Protein AF-A0A6G4ZTC3-F1 (afdb_monomer_lite)

Secondary structure (DSSP, 8-state):
-EEEE-TT--S-EEE-HHHHHHHHT-----S---SSHHHHHHHHHHHHHHHHHT-S-HHHHHHHHHTHHHHHS------EEEEEETTTEEEEE-

Radius of gyration: 18.07 Å; chains: 1; bounding box: 36×24×48 Å

Structure (mmCIF, N/CA/C/O backbone):
data_AF-A0A6G4ZTC3-F1
#
_entry.id   AF-A0A6G4ZTC3-F1
#
loop_
_atom_site.group_PDB
_atom_site.id
_atom_site.type_symbol
_atom_site.label_atom_id
_atom_site.label_alt_id
_atom_site.label_comp_id
_atom_site.label_asym_id
_atom_site.label_entity_id
_atom_site.label_seq_id
_atom_site.pdbx_PDB_ins_code
_atom_site.Cartn_x
_atom_site.Cartn_y
_atom_site.Cartn_z
_atom_site.occupancy
_atom_site.B_iso_or_equiv
_atom_site.auth_seq_id
_atom_site.auth_comp_id
_atom_site.auth_asym_id
_atom_site.auth_atom_id
_atom_site.pdbx_PDB_model_num
ATOM 1 N N . MET A 1 1 ? 0.416 7.693 13.541 1.00 83.81 1 MET A N 1
ATOM 2 C CA . MET A 1 1 ? -0.617 7.235 14.502 1.00 83.81 1 MET A CA 1
ATOM 3 C C . MET A 1 1 ? -1.884 6.927 13.726 1.00 83.81 1 MET A C 1
ATOM 5 O O . MET A 1 1 ? -2.369 7.805 13.024 1.00 83.81 1 MET A O 1
ATOM 9 N N . ILE A 1 2 ? -2.382 5.700 13.826 1.00 88.44 2 ILE A N 1
ATOM 10 C CA . ILE A 1 2 ? -3.533 5.156 13.101 1.00 88.44 2 ILE A CA 1
ATOM 11 C C . ILE A 1 2 ? -4.690 5.019 14.085 1.00 88.44 2 ILE A C 1
ATOM 13 O O . ILE A 1 2 ? -4.513 4.535 15.205 1.00 88.44 2 ILE A O 1
ATOM 17 N N . LYS A 1 3 ? -5.885 5.454 13.679 1.00 92.50 3 LYS A N 1
ATOM 18 C CA . LYS A 1 3 ? -7.078 5.334 14.523 1.00 92.50 3 LYS A CA 1
ATOM 19 C C . LYS A 1 3 ? -7.767 3.995 14.282 1.00 92.50 3 LYS A C 1
ATOM 21 O O . LYS A 1 3 ? -8.050 3.672 13.132 1.00 92.50 3 LYS A O 1
ATOM 26 N N . VAL A 1 4 ? -8.088 3.249 15.336 1.00 92.38 4 VAL A N 1
ATOM 27 C CA . VAL A 1 4 ? -8.658 1.897 15.216 1.00 92.38 4 VAL A CA 1
ATOM 28 C C . VAL A 1 4 ? -9.895 1.722 16.094 1.00 92.38 4 VAL A C 1
ATOM 30 O O . VAL A 1 4 ? -9.866 2.103 17.260 1.00 92.38 4 VAL A O 1
ATOM 33 N N . LEU A 1 5 ? -10.966 1.142 15.546 1.00 94.12 5 LEU A N 1
ATOM 34 C CA . LEU A 1 5 ? -12.146 0.694 16.299 1.00 94.12 5 LEU A CA 1
ATOM 35 C C . LEU A 1 5 ? -12.217 -0.832 16.281 1.00 94.12 5 LEU A C 1
ATOM 37 O O . LEU A 1 5 ? -12.437 -1.413 15.213 1.00 94.12 5 LEU A O 1
ATOM 41 N N . PHE A 1 6 ? -12.035 -1.477 17.434 1.00 93.12 6 PHE A N 1
ATOM 42 C CA . PHE A 1 6 ? -12.125 -2.932 17.532 1.00 93.12 6 PHE A CA 1
ATOM 43 C C . PHE A 1 6 ? -13.576 -3.413 17.638 1.00 93.12 6 PHE A C 1
ATOM 45 O O . PHE A 1 6 ? -14.489 -2.671 18.002 1.00 93.12 6 PHE A O 1
ATOM 52 N N . LYS A 1 7 ? -13.784 -4.689 17.302 1.00 92.44 7 LYS A N 1
ATOM 53 C CA . LYS A 1 7 ? -15.081 -5.353 17.411 1.00 92.44 7 LYS A CA 1
ATOM 54 C C . LYS A 1 7 ? -15.609 -5.272 18.847 1.00 92.44 7 LYS A C 1
ATOM 56 O O . LYS A 1 7 ? -14.926 -5.686 19.778 1.00 92.44 7 LYS A O 1
ATOM 61 N N . GLY A 1 8 ? -16.845 -4.798 19.004 1.00 90.81 8 GLY A N 1
ATOM 62 C CA . GLY A 1 8 ? -17.517 -4.707 20.305 1.00 90.81 8 GLY A CA 1
ATOM 63 C C . GLY A 1 8 ? -17.091 -3.516 21.165 1.00 90.81 8 GLY A C 1
ATOM 64 O O . GLY A 1 8 ? -17.534 -3.409 22.305 1.00 90.81 8 GLY A O 1
ATOM 65 N N . GLU A 1 9 ? -16.265 -2.615 20.634 1.00 92.81 9 GLU A N 1
ATOM 66 C CA . GLU A 1 9 ? -15.860 -1.399 21.329 1.00 92.81 9 GLU A CA 1
ATOM 67 C C . GLU A 1 9 ? -16.548 -0.161 20.752 1.00 92.81 9 GLU A C 1
ATOM 69 O O . GLU A 1 9 ? -16.805 -0.062 19.555 1.00 92.81 9 GLU A O 1
ATOM 74 N N . GLU A 1 10 ? -16.805 0.820 21.616 1.00 89.31 10 GLU A N 1
ATOM 75 C CA . GLU A 1 10 ? -17.397 2.108 21.226 1.00 89.31 10 GLU A CA 1
ATOM 76 C C . GLU A 1 10 ? -16.345 3.216 21.050 1.00 89.31 10 GLU A C 1
ATOM 78 O O . GLU A 1 10 ? -16.643 4.295 20.536 1.00 89.31 10 GLU A O 1
ATOM 83 N N . LYS A 1 11 ? -15.103 2.981 21.495 1.00 93.06 11 LYS A N 1
ATOM 84 C CA . LYS A 1 11 ? -14.041 3.993 21.521 1.00 93.06 11 LYS A CA 1
ATOM 85 C C . LYS A 1 11 ? -12.981 3.722 20.463 1.00 93.06 11 LYS A C 1
ATOM 87 O O . LYS A 1 11 ? -12.484 2.611 20.333 1.00 93.06 11 LYS A O 1
ATOM 92 N N . MET A 1 12 ? -12.583 4.786 19.768 1.00 92.00 12 MET A N 1
ATOM 93 C CA . MET A 1 12 ? -11.419 4.760 18.885 1.00 92.00 12 MET A CA 1
ATOM 94 C C . MET A 1 12 ? -10.132 4.739 19.714 1.00 92.00 12 MET A C 1
ATOM 96 O O . MET A 1 12 ? -9.940 5.577 20.597 1.00 92.00 12 MET A O 1
ATOM 100 N N . HIS A 1 13 ? -9.215 3.852 19.351 1.00 92.25 13 HIS A N 1
ATOM 101 C CA . HIS A 1 13 ? -7.842 3.829 19.842 1.00 92.25 13 HIS A CA 1
ATOM 102 C C . HIS A 1 13 ? -6.928 4.560 18.875 1.00 92.25 13 HIS A C 1
ATOM 104 O O . HIS A 1 13 ? -7.181 4.584 17.673 1.00 92.25 13 HIS A O 1
ATOM 110 N N . SER A 1 14 ? -5.855 5.143 19.395 1.00 93.12 14 SER A N 1
ATOM 111 C CA . SER A 1 14 ? -4.781 5.716 18.589 1.00 93.12 14 SER A CA 1
ATOM 112 C C . SER A 1 14 ? -3.553 4.845 18.791 1.00 93.12 14 SER A C 1
ATOM 114 O O . SER A 1 14 ? -2.993 4.841 19.883 1.00 93.12 14 SER A O 1
ATOM 116 N N . LEU A 1 15 ? -3.182 4.088 17.762 1.00 90.69 15 LEU A N 1
ATOM 117 C CA . LEU A 1 15 ? -2.074 3.138 17.800 1.00 90.69 15 LEU A CA 1
ATOM 118 C C . LEU A 1 15 ? -0.975 3.570 16.830 1.00 90.69 15 LEU A C 1
ATOM 120 O O . LEU A 1 15 ? -1.223 4.197 15.797 1.00 90.69 15 LEU A O 1
ATOM 124 N N . THR A 1 16 ? 0.263 3.236 17.146 1.00 89.81 16 THR A N 1
ATOM 125 C CA . THR A 1 16 ? 1.341 3.171 16.163 1.00 89.81 16 THR A CA 1
ATOM 126 C C . THR A 1 16 ? 1.089 2.008 15.201 1.00 89.81 16 THR A C 1
ATOM 128 O O . THR A 1 16 ? 0.293 1.109 15.477 1.00 89.81 16 THR A O 1
ATOM 131 N N . LEU A 1 17 ? 1.759 2.017 14.048 1.00 85.81 17 LEU A N 1
ATOM 132 C CA . LEU A 1 17 ? 1.642 0.911 13.102 1.00 85.81 17 LEU A CA 1
ATOM 133 C C . LEU A 1 17 ? 2.123 -0.413 13.712 1.00 85.81 17 LEU A C 1
ATOM 135 O O . LEU A 1 17 ? 1.465 -1.430 13.542 1.00 85.81 17 LEU A O 1
ATOM 139 N N . GLN A 1 18 ? 3.212 -0.379 14.482 1.00 88.12 18 GLN A N 1
ATOM 140 C CA . GLN A 1 18 ? 3.744 -1.559 15.159 1.00 88.12 18 GLN A CA 1
ATOM 141 C C . GLN A 1 18 ? 2.732 -2.159 16.149 1.00 88.12 18 GLN A C 1
ATOM 143 O O . GLN A 1 18 ? 2.436 -3.347 16.079 1.00 88.12 18 GLN A O 1
ATOM 148 N N . GLU A 1 19 ? 2.144 -1.338 17.026 1.00 91.06 19 GLU A N 1
ATOM 149 C CA . GLU A 1 19 ? 1.125 -1.802 17.984 1.00 91.06 19 GLU A CA 1
ATOM 150 C C . GLU A 1 19 ? -0.091 -2.416 17.281 1.00 91.06 19 GLU A C 1
ATOM 152 O O . GLU A 1 19 ? -0.735 -3.330 17.794 1.00 91.06 19 GLU A O 1
ATOM 157 N N . LEU A 1 20 ? -0.433 -1.889 16.108 1.00 87.69 20 LEU A N 1
ATOM 158 C CA . LEU A 1 20 ? -1.539 -2.375 15.303 1.00 87.69 20 LEU A CA 1
ATOM 159 C C . LEU A 1 20 ? -1.226 -3.732 14.649 1.00 87.69 20 LEU A C 1
ATOM 161 O O . LEU A 1 20 ? -2.067 -4.630 14.719 1.00 87.69 20 LEU A O 1
ATOM 165 N N . GLU A 1 21 ? -0.035 -3.899 14.070 1.00 88.88 21 GLU A N 1
ATOM 166 C CA . GLU A 1 21 ? 0.431 -5.183 13.522 1.00 88.88 21 GLU A CA 1
ATOM 167 C C . GLU A 1 21 ? 0.462 -6.274 14.600 1.00 88.88 21 GLU A C 1
ATOM 169 O O . GLU A 1 21 ? -0.038 -7.380 14.386 1.00 88.88 21 GLU A O 1
ATOM 174 N N . GLU A 1 22 ? 0.958 -5.943 15.796 1.00 89.31 22 GLU A N 1
ATOM 175 C CA . GLU A 1 22 ? 1.014 -6.861 16.937 1.00 89.31 22 GLU A CA 1
ATOM 176 C C . GLU A 1 22 ? -0.384 -7.272 17.423 1.00 89.31 22 GLU A C 1
ATOM 178 O O . GLU A 1 22 ? -0.620 -8.450 17.696 1.00 89.31 22 GLU A O 1
ATOM 183 N N . LYS A 1 23 ? -1.327 -6.322 17.514 1.00 86.62 23 LYS A N 1
ATOM 184 C CA . LYS A 1 23 ? -2.683 -6.582 18.027 1.00 86.62 23 LYS A CA 1
ATOM 185 C C . LYS A 1 23 ? -3.586 -7.331 17.059 1.00 86.62 23 LYS A C 1
ATOM 187 O O . LYS A 1 23 ? -4.454 -8.078 17.501 1.00 86.62 23 LYS A O 1
ATOM 192 N N . VAL A 1 24 ? -3.458 -7.063 15.763 1.00 82.44 24 VAL A N 1
ATOM 193 C CA . VAL A 1 24 ? -4.366 -7.606 14.738 1.00 82.44 24 VAL A CA 1
ATOM 194 C C . VAL A 1 24 ? -3.705 -8.747 13.956 1.00 82.44 24 VAL A C 1
ATOM 196 O O . VAL A 1 24 ? -4.365 -9.405 13.157 1.00 82.44 24 VAL A O 1
ATOM 199 N N . HIS A 1 25 ? -2.429 -9.040 14.227 1.00 82.94 25 HIS A N 1
ATOM 200 C CA . HIS A 1 25 ? -1.659 -10.106 13.583 1.00 82.94 25 HIS A CA 1
ATOM 201 C C . HIS A 1 25 ? -1.642 -9.998 12.049 1.00 82.94 25 HIS A C 1
ATOM 203 O O . HIS A 1 25 ? -1.726 -11.002 11.343 1.00 82.94 25 HIS A O 1
ATOM 209 N N . PHE A 1 26 ? -1.524 -8.775 11.528 1.00 82.75 26 PHE A N 1
ATOM 210 C CA . PHE A 1 26 ? -1.249 -8.528 10.111 1.00 82.75 26 PHE A CA 1
ATOM 211 C C . PHE A 1 26 ? 0.067 -7.773 9.958 1.00 82.75 26 PHE A C 1
ATOM 213 O O . PHE A 1 26 ? 0.556 -7.181 10.913 1.00 82.75 26 PHE A O 1
ATOM 220 N N . HIS A 1 27 ? 0.612 -7.775 8.745 1.00 83.75 27 HIS A N 1
ATOM 221 C CA . HIS A 1 27 ? 1.812 -7.022 8.406 1.00 83.75 27 HIS A CA 1
ATOM 222 C C . HIS A 1 27 ? 1.477 -5.927 7.394 1.00 83.75 27 HIS A C 1
ATOM 224 O O . HIS A 1 27 ? 0.822 -6.200 6.382 1.00 83.75 27 HIS A O 1
ATOM 230 N N . TYR A 1 28 ? 1.888 -4.690 7.667 1.00 83.56 28 TYR A N 1
ATOM 231 C CA . TYR A 1 28 ? 1.689 -3.570 6.763 1.00 83.56 28 TYR A CA 1
ATOM 232 C C . TYR A 1 28 ? 2.894 -3.401 5.847 1.00 83.56 28 TYR A C 1
ATOM 234 O O . TYR A 1 28 ? 4.031 -3.215 6.276 1.00 83.56 28 TYR A O 1
ATOM 242 N N . VAL A 1 29 ? 2.620 -3.397 4.549 1.00 83.19 29 VAL A N 1
ATOM 243 C CA . VAL A 1 29 ? 3.639 -3.226 3.517 1.00 83.19 29 VAL A CA 1
ATOM 244 C C . VAL A 1 29 ? 3.801 -1.730 3.243 1.00 83.19 29 VAL A C 1
ATOM 246 O O . VAL A 1 29 ? 2.963 -1.123 2.577 1.00 83.19 29 VAL A O 1
ATOM 249 N N . LYS A 1 30 ? 4.860 -1.126 3.801 1.00 78.50 30 LYS A N 1
ATOM 250 C CA . LYS A 1 30 ? 5.135 0.323 3.697 1.00 78.50 30 LYS A CA 1
ATOM 251 C C . LYS A 1 30 ? 5.548 0.777 2.302 1.00 78.50 30 LYS A C 1
ATOM 253 O O . LYS A 1 30 ? 5.228 1.889 1.898 1.00 78.50 30 LYS A O 1
ATOM 258 N N . SER A 1 31 ? 6.248 -0.085 1.584 1.00 78.88 31 SER A N 1
ATOM 259 C CA . SER A 1 31 ? 6.798 0.191 0.265 1.0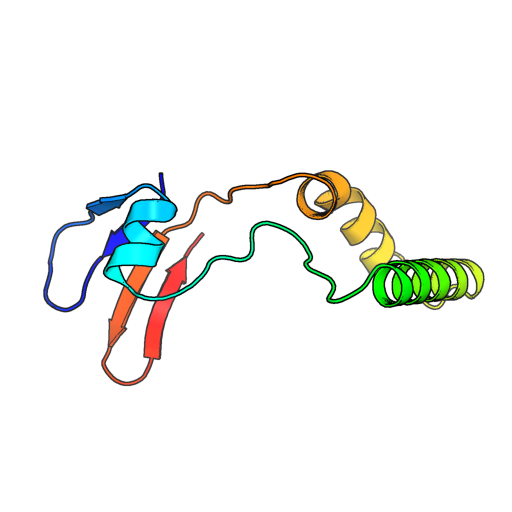0 78.88 31 SER A CA 1
ATOM 260 C C . SER A 1 31 ? 6.688 -1.049 -0.609 1.00 78.88 31 SER A C 1
ATOM 262 O O . SER A 1 31 ? 6.408 -2.147 -0.131 1.00 78.88 31 SER A O 1
ATOM 264 N N . LEU A 1 32 ? 6.850 -0.873 -1.920 1.00 82.06 32 LEU A N 1
ATOM 265 C CA . LEU A 1 32 ? 6.844 -1.997 -2.848 1.00 82.06 32 LEU A CA 1
ATOM 266 C C . LEU A 1 32 ? 7.985 -2.957 -2.500 1.00 82.06 32 LEU A C 1
ATOM 268 O O . LEU A 1 32 ? 9.152 -2.637 -2.716 1.00 82.06 32 LEU A O 1
ATOM 272 N N . ASP A 1 33 ? 7.625 -4.134 -2.001 1.00 84.19 33 ASP A N 1
ATOM 273 C CA . ASP A 1 33 ? 8.572 -5.198 -1.705 1.00 84.19 33 ASP A CA 1
ATOM 274 C C . ASP A 1 33 ? 8.687 -6.157 -2.895 1.00 84.19 33 ASP A C 1
ATOM 276 O O . ASP A 1 33 ? 7.690 -6.567 -3.502 1.00 84.19 33 ASP A O 1
ATOM 280 N N . PHE A 1 34 ? 9.922 -6.504 -3.248 1.00 86.62 34 PHE A N 1
ATOM 281 C CA . PHE A 1 34 ? 10.227 -7.399 -4.356 1.00 86.62 34 PHE A CA 1
ATOM 282 C C . PHE A 1 34 ? 11.119 -8.536 -3.858 1.00 86.62 34 PHE A C 1
ATOM 284 O O . PHE A 1 34 ? 12.173 -8.266 -3.288 1.00 86.62 34 PHE A O 1
ATOM 291 N N . PRO A 1 35 ? 10.786 -9.808 -4.152 1.00 88.69 35 PRO A N 1
ATOM 292 C CA . PRO A 1 35 ? 11.534 -10.943 -3.611 1.00 88.69 35 PRO A CA 1
ATOM 293 C C . PRO A 1 35 ? 13.023 -10.974 -3.985 1.00 88.69 35 PRO A C 1
ATOM 295 O O . PRO A 1 35 ? 13.818 -11.587 -3.278 1.00 88.69 35 PRO A O 1
ATOM 298 N N . THR A 1 36 ? 13.400 -10.384 -5.127 1.00 93.19 36 THR A N 1
ATOM 299 C CA . THR A 1 36 ? 14.789 -10.305 -5.599 1.00 93.19 36 THR A CA 1
ATOM 300 C C . THR A 1 36 ? 15.024 -9.057 -6.450 1.00 93.19 36 THR A C 1
ATOM 302 O O . THR A 1 36 ? 14.124 -8.598 -7.162 1.00 93.19 36 THR A O 1
ATOM 305 N N . ASP A 1 37 ? 16.273 -8.583 -6.487 1.00 91.19 37 ASP A N 1
ATOM 30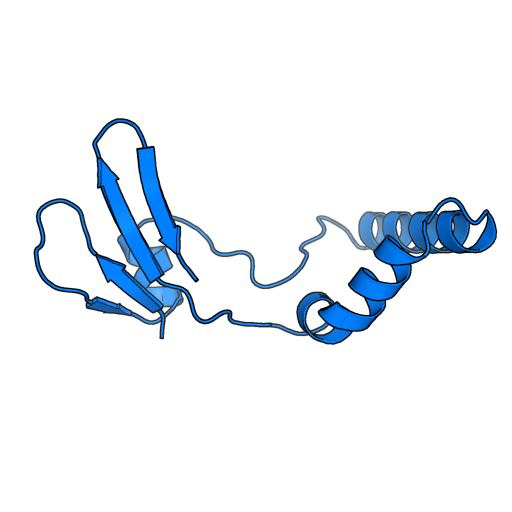6 C CA . ASP A 1 37 ? 16.701 -7.465 -7.345 1.00 91.19 37 ASP A CA 1
ATOM 307 C C . ASP A 1 37 ? 16.397 -7.706 -8.832 1.00 91.19 37 ASP A C 1
ATOM 309 O O . ASP A 1 37 ? 16.037 -6.790 -9.572 1.00 91.19 37 ASP A O 1
ATOM 313 N N . GLN A 1 38 ? 16.456 -8.964 -9.282 1.00 94.94 38 GLN A N 1
ATOM 314 C CA . GLN A 1 38 ? 16.128 -9.335 -10.662 1.00 94.94 38 GLN A CA 1
ATOM 315 C C . GLN A 1 38 ? 14.672 -9.011 -11.021 1.00 94.94 38 GLN A C 1
ATOM 317 O O . GLN A 1 38 ? 14.374 -8.641 -12.162 1.00 94.94 38 GLN A O 1
ATOM 322 N N . ILE A 1 39 ? 13.749 -9.149 -10.065 1.00 93.56 39 ILE A N 1
ATOM 323 C CA . ILE A 1 39 ? 12.339 -8.810 -10.273 1.00 93.56 39 ILE A CA 1
ATOM 324 C C . ILE A 1 39 ? 12.187 -7.290 -10.372 1.00 93.56 39 ILE A C 1
ATOM 326 O O . ILE A 1 39 ? 11.492 -6.823 -11.277 1.00 93.56 39 ILE A O 1
ATOM 330 N N . ILE A 1 40 ? 12.889 -6.529 -9.527 1.00 90.75 40 ILE A N 1
ATOM 331 C CA . ILE A 1 40 ? 12.911 -5.059 -9.582 1.00 90.75 40 ILE A CA 1
ATOM 332 C C . ILE A 1 40 ? 13.364 -4.597 -10.969 1.00 90.75 40 ILE A C 1
ATOM 334 O O . ILE A 1 40 ? 12.654 -3.854 -11.654 1.00 90.75 40 ILE A O 1
ATOM 338 N N . GLU A 1 41 ? 14.513 -5.089 -11.434 1.00 93.38 41 GLU A N 1
ATOM 339 C CA . GLU A 1 41 ? 15.048 -4.731 -12.747 1.00 93.38 41 GLU A CA 1
ATOM 340 C C . GLU A 1 41 ? 14.085 -5.093 -13.878 1.00 93.38 41 GLU A C 1
ATOM 342 O O . GLU A 1 41 ? 13.893 -4.314 -14.820 1.00 93.38 41 GLU A O 1
ATOM 347 N N . LYS A 1 42 ? 13.447 -6.265 -13.796 1.00 95.56 42 LYS A N 1
ATOM 348 C CA . LYS A 1 42 ? 12.464 -6.708 -14.786 1.00 95.56 42 LYS A CA 1
ATOM 349 C C . LYS A 1 42 ? 11.270 -5.758 -14.849 1.00 95.56 42 LYS A C 1
ATOM 351 O O . LYS A 1 42 ? 10.898 -5.355 -15.955 1.00 95.56 42 LYS A O 1
ATOM 356 N N . VAL A 1 43 ? 10.708 -5.372 -13.703 1.00 91.50 43 VAL A N 1
ATOM 357 C CA . VAL A 1 43 ? 9.580 -4.432 -13.615 1.00 91.50 43 VAL A CA 1
ATOM 358 C C . 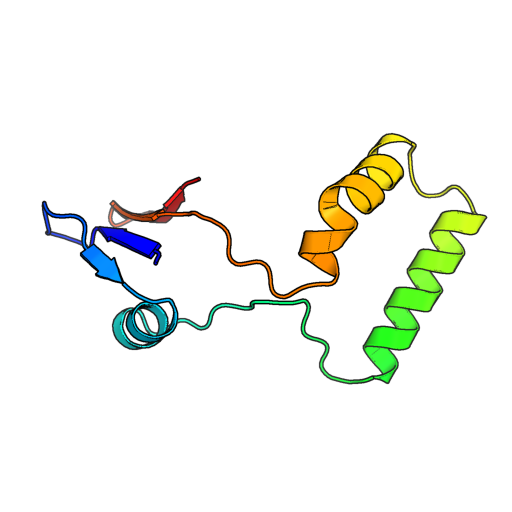VAL A 1 43 ? 9.979 -3.068 -14.174 1.00 91.50 43 VAL A C 1
ATOM 360 O O . VAL A 1 43 ? 9.312 -2.552 -15.071 1.00 91.50 43 VAL A O 1
ATOM 363 N N . LEU A 1 44 ? 11.122 -2.521 -13.753 1.00 90.25 44 LEU A N 1
ATOM 364 C CA . LEU A 1 44 ? 11.619 -1.236 -14.255 1.00 90.25 44 LEU A CA 1
ATOM 365 C C . LEU A 1 44 ? 11.845 -1.257 -15.773 1.00 90.25 44 LEU A C 1
ATOM 367 O O . LEU A 1 44 ? 11.488 -0.309 -16.481 1.00 90.25 44 LEU A O 1
ATOM 371 N N . ASN A 1 45 ? 12.410 -2.341 -16.304 1.00 94.25 45 ASN A N 1
ATOM 372 C CA . ASN A 1 45 ? 12.635 -2.500 -17.738 1.00 94.25 45 ASN A CA 1
ATOM 373 C C . ASN A 1 45 ? 11.326 -2.620 -18.526 1.00 94.25 45 ASN A C 1
ATOM 375 O O . ASN A 1 45 ? 11.224 -2.066 -19.625 1.00 94.25 45 ASN A O 1
ATOM 379 N N . GLN A 1 46 ? 10.318 -3.309 -17.987 1.00 92.88 46 GLN A N 1
ATOM 380 C CA . GLN A 1 46 ? 8.989 -3.378 -18.596 1.00 92.88 46 GLN A CA 1
ATOM 381 C C . GLN A 1 46 ? 8.312 -2.003 -18.612 1.00 92.88 46 GLN A C 1
ATOM 383 O O . GLN A 1 46 ? 7.871 -1.567 -19.677 1.00 92.88 46 GLN A O 1
ATOM 388 N N . SER A 1 47 ? 8.345 -1.266 -17.501 1.00 88.81 47 SER A N 1
ATOM 389 C CA . SER A 1 47 ? 7.799 0.095 -17.410 1.00 88.81 47 SER A CA 1
ATOM 390 C C . SER A 1 47 ? 8.470 1.057 -18.397 1.00 88.81 47 SER A C 1
ATOM 392 O O . SER A 1 47 ? 7.793 1.805 -19.107 1.00 88.81 47 SER A O 1
ATOM 394 N N . LYS A 1 48 ? 9.803 0.986 -18.549 1.00 90.00 48 LYS A N 1
ATOM 395 C CA . LYS A 1 48 ? 10.546 1.753 -19.569 1.00 90.00 48 LYS A CA 1
ATOM 396 C C . LYS A 1 48 ? 10.089 1.420 -20.994 1.00 90.00 48 LYS A C 1
ATOM 398 O O . LYS A 1 48 ? 9.961 2.325 -21.822 1.00 90.00 48 LYS A O 1
ATOM 403 N N . LYS A 1 49 ? 9.857 0.139 -21.303 1.00 93.44 49 LYS A N 1
ATOM 404 C CA . LYS A 1 49 ? 9.373 -0.296 -22.626 1.00 93.44 49 LYS A CA 1
ATOM 405 C C . LYS A 1 49 ? 7.952 0.208 -22.895 1.00 93.44 49 LYS A C 1
ATOM 407 O O . LYS A 1 49 ? 7.730 0.762 -23.970 1.00 93.44 49 LYS A O 1
ATOM 412 N N . ALA A 1 50 ? 7.044 0.094 -21.926 1.00 89.19 50 ALA A N 1
ATOM 413 C CA . ALA A 1 50 ? 5.666 0.581 -22.033 1.00 89.19 50 ALA A CA 1
ATOM 414 C C . ALA A 1 50 ? 5.606 2.104 -22.264 1.00 89.19 50 ALA A C 1
ATOM 416 O O . ALA A 1 50 ? 4.893 2.583 -23.148 1.00 89.19 50 ALA A O 1
ATOM 417 N N . MET A 1 51 ? 6.439 2.879 -21.554 1.00 86.38 51 MET A N 1
ATOM 418 C CA . MET A 1 51 ? 6.569 4.323 -21.790 1.00 86.38 51 MET A CA 1
ATOM 419 C C . MET A 1 51 ? 6.997 4.646 -23.228 1.00 86.38 51 MET A C 1
ATOM 421 O O . MET A 1 51 ? 6.384 5.504 -23.870 1.00 86.38 51 MET A O 1
ATOM 425 N N . LYS A 1 52 ? 8.024 3.951 -23.745 1.00 89.62 52 LYS A N 1
ATOM 426 C CA . LYS A 1 52 ? 8.541 4.148 -25.113 1.00 89.62 52 LYS A CA 1
ATOM 427 C C . LYS A 1 52 ? 7.516 3.790 -26.187 1.00 89.62 52 LYS A C 1
ATOM 429 O O . LYS A 1 52 ? 7.413 4.497 -27.183 1.00 89.62 52 LYS A O 1
ATOM 434 N N . ARG A 1 53 ? 6.754 2.716 -25.977 1.00 92.19 53 ARG A N 1
ATOM 435 C CA . ARG A 1 53 ? 5.717 2.244 -26.907 1.00 92.19 53 ARG A CA 1
ATOM 436 C C . ARG A 1 53 ? 4.437 3.080 -26.877 1.00 92.19 53 ARG A C 1
ATOM 438 O O . ARG A 1 53 ? 3.600 2.915 -27.751 1.00 92.19 53 ARG A O 1
ATOM 445 N N . LYS A 1 54 ? 4.327 4.027 -25.934 1.00 85.94 54 LYS A N 1
ATOM 446 C CA . LYS A 1 54 ? 3.103 4.798 -25.656 1.00 85.94 54 LYS A CA 1
ATOM 447 C C . LYS A 1 54 ? 1.925 3.902 -25.250 1.00 85.94 54 LYS A C 1
ATOM 449 O O . LYS A 1 54 ? 0.780 4.291 -25.437 1.00 85.94 54 LYS A O 1
ATOM 454 N N . ASP A 1 55 ? 2.226 2.768 -24.617 1.00 90.69 55 ASP A N 1
ATOM 455 C CA . ASP A 1 55 ? 1.219 1.847 -24.074 1.00 90.69 55 ASP A CA 1
ATOM 456 C C . ASP A 1 55 ? 0.499 2.454 -22.852 1.00 90.69 55 ASP A C 1
ATOM 458 O O . ASP A 1 55 ? -0.563 1.989 -22.462 1.00 90.69 55 ASP A O 1
ATOM 462 N N . LEU A 1 56 ? 1.070 3.513 -22.261 1.00 87.00 56 LEU A N 1
ATOM 463 C CA . LEU A 1 56 ? 0.484 4.269 -21.155 1.00 87.00 56 LEU A CA 1
ATOM 464 C C . LEU A 1 56 ? -0.285 5.487 -21.665 1.00 87.00 56 LEU A C 1
ATOM 466 O O . LEU A 1 56 ? 0.294 6.377 -22.307 1.00 87.00 56 LEU A O 1
ATOM 470 N N . SER A 1 57 ? -1.552 5.568 -21.279 1.00 89.38 57 SER A N 1
ATOM 471 C CA . SER A 1 57 ? -2.406 6.736 -21.446 1.00 89.38 57 SER A CA 1
ATOM 472 C C . SER A 1 57 ? -1.832 7.973 -20.745 1.00 89.38 57 SER A C 1
ATOM 474 O O . SER A 1 57 ? -1.003 7.902 -19.832 1.00 89.38 57 SER A O 1
ATOM 476 N N . ILE A 1 58 ? -2.319 9.151 -21.146 1.00 89.62 58 ILE A N 1
ATOM 477 C CA . ILE A 1 58 ? -1.968 10.423 -20.499 1.00 89.62 58 ILE A CA 1
ATOM 478 C C . ILE A 1 58 ? -2.293 10.361 -18.999 1.00 89.62 58 ILE A C 1
ATOM 480 O O . ILE A 1 58 ? -1.465 10.747 -18.178 1.00 89.62 58 ILE A O 1
ATOM 484 N N . ARG A 1 59 ? -3.461 9.816 -18.635 1.00 92.06 59 ARG A N 1
ATOM 485 C CA . ARG A 1 59 ? -3.906 9.692 -17.241 1.00 92.06 59 ARG A CA 1
ATOM 486 C C . ARG A 1 59 ? -2.937 8.865 -16.395 1.00 92.06 59 ARG A C 1
ATOM 488 O O . ARG A 1 59 ? -2.592 9.294 -15.302 1.00 92.06 59 ARG A O 1
ATOM 495 N N . GLU A 1 60 ? -2.481 7.718 -16.890 1.00 89.56 60 GLU A N 1
ATOM 496 C CA . GLU A 1 60 ? -1.554 6.847 -16.149 1.00 89.56 60 GLU A CA 1
ATOM 497 C C . GLU A 1 60 ? -0.207 7.529 -15.902 1.00 89.56 60 GLU A C 1
ATOM 499 O O . GLU A 1 60 ? 0.345 7.441 -14.808 1.00 89.56 60 GLU A O 1
ATOM 504 N N . ARG A 1 61 ? 0.286 8.292 -16.883 1.00 87.50 61 ARG A N 1
ATOM 505 C CA . ARG A 1 61 ? 1.506 9.098 -16.722 1.00 87.50 61 ARG A CA 1
ATOM 506 C C . ARG A 1 61 ? 1.331 10.172 -15.650 1.00 87.50 61 ARG A C 1
ATOM 508 O O . ARG A 1 61 ? 2.211 10.341 -14.813 1.00 87.50 61 ARG A O 1
ATOM 515 N N . TRP A 1 62 ? 0.191 10.864 -15.651 1.00 92.50 62 TRP A N 1
ATOM 516 C CA . TRP A 1 62 ? -0.131 11.851 -14.618 1.00 92.50 62 TRP A CA 1
ATOM 517 C C . TRP A 1 62 ? -0.227 11.232 -13.227 1.00 92.50 62 TRP A C 1
ATOM 519 O O . TRP A 1 62 ? 0.260 11.838 -12.279 1.00 92.50 62 TRP A O 1
ATOM 529 N N . LEU A 1 63 ? -0.812 10.038 -13.094 1.00 91.31 63 LEU A N 1
ATOM 530 C CA . LEU A 1 63 ? -0.862 9.324 -11.816 1.00 91.31 63 LEU A CA 1
ATOM 531 C C . LEU A 1 63 ? 0.544 8.977 -11.321 1.00 91.31 63 LEU A C 1
ATOM 533 O O . LEU A 1 63 ? 0.849 9.241 -10.163 1.00 91.31 63 LEU A O 1
ATOM 537 N N . GLY A 1 64 ? 1.409 8.467 -12.202 1.00 88.50 64 GLY A N 1
ATOM 538 C CA . GLY A 1 64 ? 2.792 8.147 -11.847 1.00 88.50 64 GLY A CA 1
ATOM 539 C C . GLY A 1 64 ? 3.586 9.362 -11.362 1.00 88.50 64 GLY A C 1
ATOM 540 O O . GLY A 1 64 ? 4.310 9.260 -10.381 1.00 88.50 64 GLY A O 1
ATOM 541 N N . VAL A 1 65 ? 3.415 10.525 -12.002 1.00 88.62 65 VAL A N 1
ATOM 542 C CA . VAL A 1 65 ? 4.047 11.780 -11.553 1.00 88.62 65 VAL A CA 1
ATOM 543 C C . VAL A 1 65 ? 3.429 12.277 -10.246 1.00 88.62 65 VAL A C 1
ATOM 545 O O . VAL A 1 65 ? 4.146 12.701 -9.345 1.00 88.62 65 VAL A O 1
ATOM 548 N N . ARG A 1 66 ? 2.097 12.227 -10.127 1.00 92.19 66 ARG A N 1
ATOM 549 C CA . ARG A 1 66 ? 1.368 12.717 -8.951 1.00 92.19 66 ARG A CA 1
ATOM 550 C C . ARG A 1 66 ? 1.748 11.960 -7.683 1.00 92.19 66 ARG A C 1
ATOM 552 O O . ARG A 1 66 ? 1.927 12.607 -6.662 1.00 92.19 66 ARG A O 1
ATOM 559 N N . PHE A 1 67 ? 1.841 10.635 -7.771 1.00 87.50 67 PHE A N 1
ATOM 560 C CA . PHE A 1 67 ? 2.114 9.749 -6.639 1.00 87.50 67 PHE A CA 1
ATOM 561 C C . PHE A 1 67 ? 3.581 9.308 -6.571 1.00 87.50 67 PHE A C 1
ATOM 563 O O . PHE A 1 67 ? 3.902 8.289 -5.967 1.00 87.50 67 PHE A O 1
ATOM 570 N N . GLN A 1 68 ? 4.484 10.030 -7.245 1.00 86.56 68 GLN A N 1
ATOM 571 C CA . GLN A 1 68 ? 5.886 9.631 -7.335 1.00 86.56 68 GLN A CA 1
ATOM 572 C C . GLN A 1 68 ? 6.519 9.496 -5.950 1.00 86.56 68 GLN A C 1
ATOM 574 O O . GLN A 1 68 ? 7.238 8.530 -5.720 1.00 86.56 68 GLN A O 1
ATOM 579 N N . LYS A 1 69 ? 6.228 10.437 -5.043 1.00 82.56 69 LYS A N 1
ATOM 580 C CA . LYS A 1 69 ? 6.775 10.433 -3.683 1.00 82.56 69 LYS A CA 1
ATOM 581 C C . LYS A 1 69 ? 6.276 9.235 -2.894 1.00 82.56 69 LYS A C 1
ATOM 583 O O . LYS A 1 69 ? 7.081 8.519 -2.327 1.00 82.56 69 LYS A O 1
ATOM 588 N N . GLU A 1 70 ? 4.976 8.972 -2.932 1.00 82.94 70 GLU A N 1
ATOM 589 C CA . GLU A 1 70 ? 4.337 7.853 -2.239 1.00 82.94 70 GLU A CA 1
ATOM 590 C C . GLU A 1 70 ? 4.804 6.490 -2.764 1.00 82.94 70 GLU A C 1
ATOM 592 O O . GLU A 1 70 ? 4.776 5.508 -2.034 1.00 82.94 70 GLU A O 1
ATOM 597 N N . ILE A 1 71 ? 5.235 6.422 -4.027 1.00 81.94 71 ILE A N 1
ATOM 598 C CA . ILE A 1 71 ? 5.820 5.212 -4.617 1.00 81.94 71 ILE A CA 1
ATOM 599 C C . ILE A 1 71 ? 7.295 5.049 -4.217 1.00 81.94 71 ILE A C 1
ATOM 601 O O . ILE A 1 71 ? 7.758 3.918 -4.075 1.00 81.94 71 ILE A O 1
ATOM 605 N N . SER A 1 72 ? 8.055 6.145 -4.106 1.00 78.38 72 SER A N 1
ATOM 606 C CA . SER A 1 72 ? 9.509 6.102 -3.881 1.00 78.38 72 SER A CA 1
ATOM 607 C C . SER A 1 72 ? 9.949 6.238 -2.424 1.00 78.38 72 SER A C 1
ATOM 609 O O . SER A 1 72 ? 11.098 5.938 -2.117 1.00 78.38 72 SER A O 1
ATOM 611 N N . GLU A 1 73 ? 9.085 6.741 -1.551 1.00 79.69 73 GLU A N 1
ATOM 612 C CA . GLU A 1 73 ? 9.371 7.044 -0.148 1.00 79.69 73 GLU A CA 1
ATOM 613 C C . GLU A 1 73 ? 8.472 6.194 0.765 1.00 79.69 73 GLU A C 1
ATOM 615 O O . GLU A 1 73 ? 7.379 5.795 0.364 1.00 79.69 73 GLU A O 1
ATOM 620 N N . ASP A 1 74 ? 8.906 5.944 2.007 1.00 72.62 74 ASP A N 1
ATOM 621 C CA . ASP A 1 74 ? 8.077 5.304 3.041 1.00 72.62 74 ASP A CA 1
ATOM 622 C C . ASP A 1 74 ? 6.945 6.258 3.460 1.00 72.62 74 ASP A C 1
ATOM 624 O O . ASP A 1 74 ? 7.049 7.026 4.421 1.00 72.62 74 ASP A O 1
ATOM 628 N N . TYR A 1 75 ? 5.856 6.247 2.693 1.00 75.75 75 TYR A N 1
ATOM 629 C CA . TYR A 1 75 ? 4.674 7.052 2.956 1.00 75.75 75 TYR A CA 1
ATOM 630 C C . TYR A 1 75 ? 3.747 6.350 3.954 1.00 75.75 75 TYR A C 1
ATOM 632 O O . TYR A 1 75 ? 3.259 5.245 3.713 1.00 75.75 75 TYR A O 1
ATOM 640 N N . GLU A 1 76 ? 3.454 7.022 5.068 1.00 75.75 76 GLU A N 1
ATOM 641 C CA . GLU A 1 76 ? 2.440 6.585 6.031 1.00 75.75 76 GLU A CA 1
ATOM 642 C C . GLU A 1 76 ? 1.135 7.372 5.806 1.00 75.75 76 GLU A C 1
ATOM 644 O O . GLU A 1 76 ? 1.045 8.544 6.193 1.00 75.75 76 GLU A O 1
ATOM 649 N N . PRO A 1 77 ? 0.106 6.767 5.179 1.00 75.94 77 PRO A N 1
ATOM 650 C CA . PRO A 1 77 ? -1.167 7.436 4.980 1.00 75.94 77 PRO A CA 1
ATOM 651 C C . PRO A 1 77 ? -1.879 7.671 6.311 1.00 75.94 77 PRO A C 1
ATOM 653 O O . PRO A 1 77 ? -1.838 6.853 7.231 1.00 75.94 77 PRO A O 1
ATOM 656 N N . ASN A 1 78 ? -2.606 8.783 6.394 1.00 84.38 78 ASN A N 1
ATOM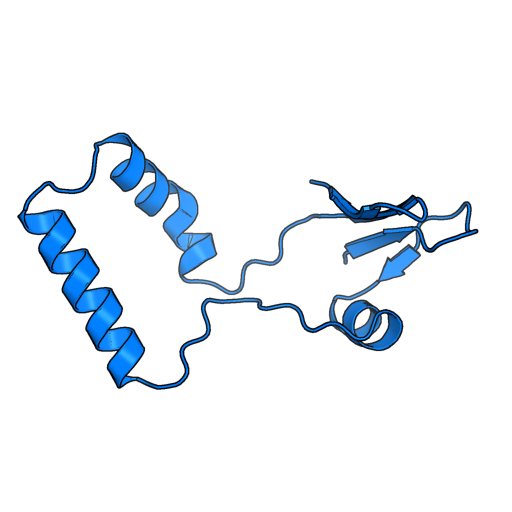 657 C CA . ASN A 1 78 ? -3.536 9.010 7.491 1.00 84.38 78 ASN A CA 1
ATOM 658 C C . ASN A 1 78 ? -4.828 8.241 7.205 1.00 84.38 78 ASN A C 1
ATOM 660 O O . ASN A 1 78 ? -5.665 8.710 6.441 1.00 84.38 78 ASN A O 1
ATOM 664 N N . PHE A 1 79 ? -4.970 7.058 7.794 1.00 88.12 79 PHE A N 1
ATOM 665 C CA . PHE A 1 79 ? -6.180 6.250 7.689 1.00 88.12 79 PHE A CA 1
ATOM 666 C C . PHE A 1 79 ? -6.675 5.804 9.063 1.00 88.12 79 PHE A C 1
ATOM 668 O O . PHE A 1 79 ? -5.986 5.891 10.086 1.00 88.12 79 PHE A O 1
ATOM 675 N N . SER A 1 80 ? -7.906 5.304 9.081 1.00 91.44 80 SER A N 1
ATOM 676 C CA . SER A 1 80 ? -8.476 4.603 10.223 1.00 91.44 80 SER A CA 1
ATOM 677 C C . SER A 1 80 ? -8.938 3.207 9.834 1.00 91.44 80 SER A C 1
ATOM 679 O O . SER A 1 80 ? -9.434 3.003 8.728 1.00 91.44 80 SER A O 1
ATOM 681 N N . ILE A 1 81 ? -8.787 2.257 10.751 1.00 91.38 81 ILE A N 1
ATOM 682 C CA . ILE A 1 81 ? -9.294 0.892 10.602 1.00 91.38 81 ILE A CA 1
ATOM 683 C C . ILE A 1 81 ? -10.506 0.730 11.510 1.00 91.38 81 ILE A C 1
ATOM 685 O O . ILE A 1 81 ? -10.469 1.126 12.674 1.00 91.38 81 ILE A O 1
ATOM 689 N N . ARG A 1 82 ? -11.606 0.173 11.009 1.00 93.38 82 ARG A N 1
ATOM 690 C CA . ARG A 1 82 ? -12.818 -0.010 11.822 1.00 93.38 82 ARG A CA 1
ATOM 691 C C . ARG A 1 82 ? -13.441 -1.359 11.559 1.00 93.38 82 ARG A C 1
ATOM 693 O O . ARG A 1 82 ? -13.551 -1.754 10.401 1.00 93.38 82 ARG A O 1
ATOM 700 N N . TRP A 1 83 ? -13.854 -2.040 12.622 1.00 92.25 83 TRP A N 1
ATOM 701 C CA . TRP A 1 83 ? -14.734 -3.190 12.487 1.00 92.25 83 TRP A CA 1
ATOM 702 C C . TRP A 1 83 ? -16.074 -2.737 11.902 1.00 92.25 83 TRP A C 1
ATOM 704 O O . TRP A 1 83 ? -16.653 -1.758 12.373 1.00 92.25 83 TRP A O 1
ATOM 714 N N . ILE A 1 84 ? -16.534 -3.431 10.866 1.00 92.38 84 ILE A N 1
ATOM 715 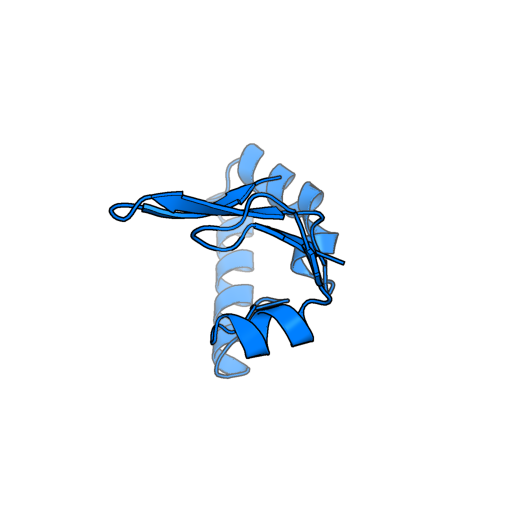C CA . ILE A 1 84 ? -17.807 -3.173 10.198 1.00 92.38 84 ILE A CA 1
ATOM 716 C C . ILE A 1 84 ? -18.834 -4.185 10.709 1.00 92.38 84 ILE A C 1
ATOM 718 O O . ILE A 1 84 ? -19.742 -3.810 11.446 1.00 92.38 84 ILE A O 1
ATOM 722 N N . ASP A 1 85 ? -18.670 -5.464 10.366 1.00 94.06 85 ASP A N 1
ATOM 723 C CA . ASP A 1 85 ? -19.564 -6.555 10.765 1.00 94.06 85 ASP A CA 1
ATOM 724 C C . ASP A 1 85 ? -18.909 -7.939 10.560 1.00 94.06 85 ASP A C 1
ATOM 726 O O . ASP A 1 85 ? -17.759 -8.039 10.140 1.00 94.06 85 ASP A O 1
ATOM 730 N N . GLU A 1 86 ? -19.637 -9.019 10.866 1.00 93.75 86 GLU A N 1
ATOM 731 C CA . GLU A 1 86 ? -19.159 -10.409 10.727 1.00 93.75 86 GLU A CA 1
ATOM 732 C C . GLU A 1 86 ? -18.936 -10.865 9.276 1.00 93.75 86 GLU A C 1
ATOM 734 O O . GLU A 1 86 ? -18.293 -11.888 9.053 1.00 93.75 86 GLU A O 1
ATOM 739 N N . VAL A 1 87 ? -19.490 -10.153 8.292 1.00 95.94 87 VAL A N 1
ATOM 740 C CA . VAL A 1 87 ? -19.386 -10.507 6.871 1.00 95.94 87 VAL A CA 1
ATOM 741 C C . VAL A 1 87 ? -18.167 -9.833 6.245 1.00 95.94 87 VAL A C 1
ATOM 743 O O . VAL A 1 87 ? -17.420 -10.469 5.506 1.00 95.94 87 VAL A O 1
ATOM 746 N N . LEU A 1 88 ? -17.967 -8.547 6.536 1.00 92.31 88 LEU A N 1
ATOM 747 C CA . LEU A 1 88 ? -16.914 -7.713 5.958 1.00 92.31 88 LEU A CA 1
ATOM 748 C C . LEU A 1 88 ? -15.652 -7.653 6.823 1.00 92.31 88 LEU A C 1
ATOM 750 O O . LEU A 1 88 ? -14.557 -7.450 6.304 1.00 92.31 88 LEU A O 1
ATOM 754 N N . GLY A 1 89 ? -15.787 -7.815 8.137 1.00 91.06 89 GLY A N 1
ATOM 755 C CA . GLY A 1 89 ? -14.688 -7.681 9.080 1.00 91.06 89 GLY A CA 1
ATOM 756 C C . GLY A 1 89 ? -14.219 -6.234 9.237 1.00 91.06 89 GLY A C 1
ATOM 757 O O . GLY A 1 89 ? -15.013 -5.339 9.520 1.00 91.06 89 GLY A O 1
ATOM 758 N N . TYR A 1 90 ? -12.914 -5.995 9.087 1.00 91.12 90 TYR A N 1
ATOM 759 C CA . TYR A 1 90 ? -12.318 -4.662 9.199 1.00 91.12 90 TYR A CA 1
ATOM 760 C C . TYR A 1 90 ? -12.268 -3.931 7.853 1.00 91.12 90 TYR A C 1
ATOM 762 O O . TYR A 1 90 ? -11.804 -4.475 6.855 1.00 91.12 90 TYR A O 1
ATOM 770 N N . GLY A 1 91 ? -12.666 -2.658 7.851 1.00 91.06 91 GLY A N 1
ATOM 771 C CA . GLY A 1 91 ? -12.483 -1.738 6.729 1.00 91.06 91 GLY A CA 1
ATOM 772 C C . GLY A 1 91 ? -11.388 -0.706 6.979 1.00 91.06 91 GLY A C 1
ATOM 773 O O . GLY A 1 91 ? -11.145 -0.310 8.122 1.00 91.06 91 GLY A O 1
ATOM 774 N N . VAL A 1 92 ? -10.772 -0.234 5.893 1.00 90.69 92 VAL A N 1
ATOM 775 C CA . VAL A 1 92 ? -9.814 0.882 5.882 1.00 90.69 92 VAL A CA 1
ATOM 776 C C . VAL A 1 92 ? -10.509 2.132 5.343 1.00 90.69 92 VAL A C 1
ATOM 778 O O . VAL A 1 92 ? -11.136 2.092 4.287 1.00 90.69 92 VAL A O 1
ATOM 781 N N . PHE A 1 93 ? -10.390 3.244 6.066 1.00 90.50 93 PHE A N 1
ATOM 782 C CA . PHE A 1 93 ? -11.054 4.513 5.766 1.00 90.50 93 PHE A CA 1
ATOM 783 C C . PHE A 1 93 ? -10.035 5.652 5.726 1.00 90.50 93 PHE A C 1
ATOM 785 O O . PHE A 1 93 ? -9.247 5.785 6.665 1.00 90.50 93 PHE A O 1
ATOM 792 N N . ALA A 1 94 ? -10.087 6.464 4.668 1.00 83.19 94 ALA A N 1
ATOM 793 C CA . ALA A 1 94 ? -9.317 7.703 4.529 1.00 83.19 94 ALA A CA 1
ATOM 794 C C . ALA A 1 94 ? -9.973 8.876 5.277 1.00 83.19 94 ALA A C 1
ATOM 796 O O . ALA A 1 94 ? -11.220 8.869 5.412 1.00 83.19 94 ALA A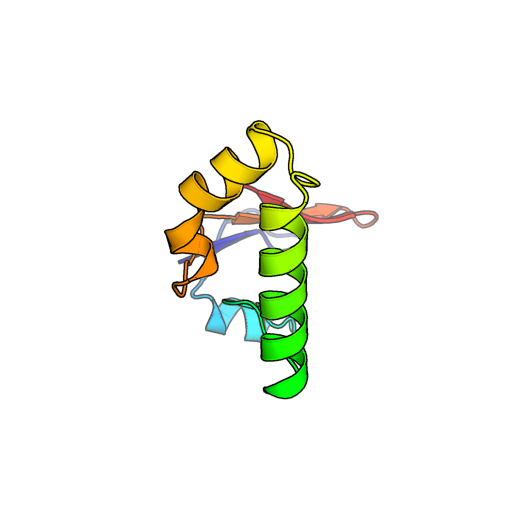 O 1
#

Sequence (94 aa):
MIKVLFKGEEKMHSLTLQELEEKVHFHYVKSLDFPTDQIIEKVLNQSKKAMKRKDLSIRERWLGVRFQKEISEDYEPNFSIRWIDEVLGYGVFA

pLDDT: mean 88.49, std 4.98, range [72.62, 95.94]

Foldseek 3Di:
DAWEADPPDPDIDDDDPVVVCVVVVHDDDQADDDPDPVVVVVVVVVVVVCVVVVVDDPVRVVVCVVCVCSHVDRDDDHWYWYQDDPVPGIDIGD